Protein AF-A0A2S6T7A9-F1 (afdb_monomer)

Solvent-accessible surface area (backbone atoms only — not comparable to full-atom values): 4937 Å² total; per-residue (Å²): 129,88,66,54,73,61,58,47,39,16,67,76,21,35,58,59,50,49,52,47,33,72,71,48,32,65,84,74,43,92,51,89,65,61,60,67,69,60,54,52,31,42,76,70,59,28,31,2,49,92,59,38,22,35,89,53,82,36,52,72,70,58,44,49,53,53,52,52,48,45,51,54,48,52,55,50,53,52,50,55,52,51,60,65,72,76,110

Sequence (87 aa):
AVMGPLENSDLVGLDLTLNIHKFLLSDLDTSTEPQKLLQAKVQAGELGMSAGKGFLKWTPGKADEVRAGMQRHLVKAAKERRDKLNY

Foldseek 3Di:
DLDDPQLVQLLVWLVVVQVCCCPCVVVPHVDPHPDPLSVVCVVVVQTHQVSCHGPHGHDVVRNVVSVVSVVVVVVVVVVVVVVVVVD

Nearest PDB structures (foldseek):
  6acq-assembly1_F  TM=8.670E-01  e=1.400E-03  Clostridium acetobutylicum ATCC 824
  1zej-assembly1_A-2  TM=7.689E-01  e=1.226E-03  Archaeoglobus fulgidus DSM 4304
  3rqs-assembly1_B  TM=8.152E-01  e=1.173E-02  Homo sapiens
  3had-assembly1_B  TM=8.214E-01  e=1.867E-02  Homo sapiens
  4om8-assembly1_A  TM=5.868E-01  e=4.628E-03  Mesorhizobium japonicum MAFF 303099

Secondary structure (DSSP, 8-state):
--S-HHHHHHHH-HHHHHHHHHHHHHHHSS-SS--HHHHHHHHTT--BGGGTBSSSB--HHHHHHHHHHHHHHHHHHHHHHHHHH--

Mean predicted aligned error: 3.73 Å

Structure (mmCIF, N/CA/C/O backbone):
data_AF-A0A2S6T7A9-F1
#
_entry.id   AF-A0A2S6T7A9-F1
#
loop_
_atom_site.group_PDB
_atom_site.id
_atom_site.type_symbol
_atom_site.label_atom_id
_atom_site.label_alt_id
_atom_site.label_comp_id
_atom_site.label_asym_id
_atom_site.label_entity_id
_atom_site.label_seq_id
_atom_site.pdbx_PDB_ins_code
_atom_site.Cartn_x
_atom_site.Cartn_y
_atom_site.Cartn_z
_atom_site.occupancy
_atom_site.B_iso_or_equiv
_atom_site.auth_seq_id
_atom_site.auth_comp_id
_atom_site.auth_asym_id
_atom_site.auth_atom_id
_atom_site.pdbx_PDB_model_num
ATOM 1 N N . ALA A 1 1 ? 11.660 -9.418 -4.271 1.00 62.38 1 ALA A N 1
ATOM 2 C CA . ALA A 1 1 ? 10.354 -8.813 -4.606 1.00 62.38 1 ALA A CA 1
ATOM 3 C C . ALA A 1 1 ? 10.580 -7.358 -5.010 1.00 62.38 1 ALA A C 1
ATOM 5 O O . ALA A 1 1 ? 11.519 -6.763 -4.501 1.00 62.38 1 ALA A O 1
ATOM 6 N N . VAL A 1 2 ? 9.788 -6.811 -5.938 1.00 86.19 2 VAL A N 1
ATOM 7 C CA . VAL A 1 2 ? 9.935 -5.413 -6.417 1.00 86.19 2 VAL A CA 1
ATOM 8 C C . VAL A 1 2 ? 9.263 -4.401 -5.486 1.00 86.19 2 VAL A C 1
ATOM 10 O O . VAL A 1 2 ? 9.574 -3.218 -5.545 1.00 86.19 2 VAL A O 1
ATOM 13 N N . MET A 1 3 ? 8.376 -4.879 -4.612 1.00 91.19 3 MET A N 1
ATOM 14 C CA . MET A 1 3 ? 7.584 -4.078 -3.687 1.00 91.19 3 MET A CA 1
ATOM 15 C C . MET A 1 3 ? 7.196 -4.922 -2.466 1.00 91.19 3 MET A C 1
ATOM 17 O O . MET A 1 3 ? 6.965 -6.128 -2.610 1.00 91.19 3 MET A O 1
ATOM 21 N N . GLY A 1 4 ? 7.139 -4.307 -1.284 1.00 93.06 4 GLY A N 1
ATOM 22 C CA . GLY A 1 4 ? 6.616 -4.931 -0.068 1.00 93.06 4 GLY A CA 1
ATOM 23 C C . GLY A 1 4 ? 5.079 -4.948 -0.016 1.00 93.06 4 GLY A C 1
ATOM 24 O O . GLY A 1 4 ? 4.426 -4.174 -0.713 1.00 93.06 4 GLY A O 1
ATOM 25 N N . PRO A 1 5 ? 4.463 -5.790 0.834 1.00 94.44 5 PRO A N 1
ATOM 26 C CA . PRO A 1 5 ? 3.005 -5.921 0.893 1.00 94.44 5 PRO A CA 1
ATOM 27 C C . PRO A 1 5 ? 2.292 -4.615 1.280 1.00 94.44 5 PRO A C 1
ATOM 29 O O . PRO A 1 5 ? 1.278 -4.285 0.678 1.00 94.44 5 PRO A O 1
ATOM 32 N N . LEU A 1 6 ? 2.840 -3.833 2.219 1.00 96.00 6 LEU A N 1
ATOM 33 C CA . LEU A 1 6 ? 2.241 -2.551 2.619 1.00 96.00 6 LEU A CA 1
ATOM 34 C C . LEU A 1 6 ? 2.366 -1.482 1.530 1.00 96.00 6 LEU A C 1
ATOM 36 O O . LEU A 1 6 ? 1.430 -0.723 1.304 1.00 96.00 6 LEU A O 1
ATOM 40 N N . GLU A 1 7 ? 3.500 -1.449 0.828 1.00 96.44 7 GLU A N 1
ATOM 41 C CA . GLU A 1 7 ? 3.683 -0.567 -0.327 1.00 96.44 7 GLU A CA 1
AT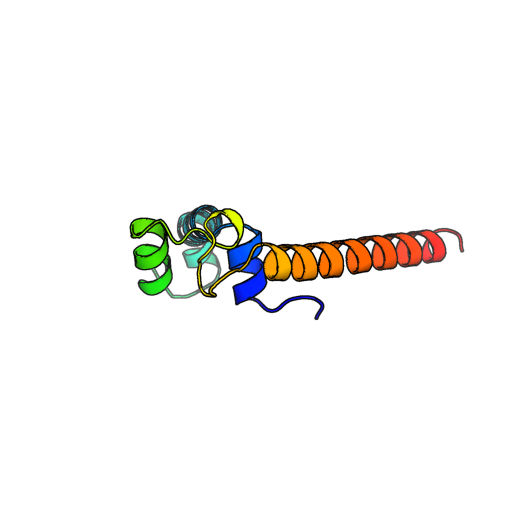OM 42 C C . GLU A 1 7 ? 2.714 -0.936 -1.455 1.00 96.44 7 GLU A C 1
ATOM 44 O O . GLU A 1 7 ? 2.187 -0.048 -2.116 1.00 96.44 7 GLU A O 1
ATOM 49 N N . ASN A 1 8 ? 2.436 -2.230 -1.644 1.00 96.12 8 ASN A N 1
ATOM 50 C CA . ASN A 1 8 ? 1.469 -2.708 -2.627 1.00 96.12 8 ASN A CA 1
ATOM 51 C C . ASN A 1 8 ? 0.037 -2.315 -2.264 1.00 96.12 8 ASN A C 1
ATOM 53 O O . ASN A 1 8 ? -0.686 -1.820 -3.126 1.00 96.12 8 ASN A O 1
ATOM 57 N N . SER A 1 9 ? -0.362 -2.475 -1.001 1.00 97.38 9 SER A N 1
ATOM 58 C CA . SER A 1 9 ? -1.673 -2.011 -0.539 1.00 97.38 9 SER A CA 1
ATOM 59 C C . SER A 1 9 ? -1.823 -0.498 -0.704 1.00 97.38 9 SER A C 1
ATOM 61 O O . SER A 1 9 ? -2.852 -0.037 -1.189 1.00 97.38 9 SER A O 1
ATOM 63 N N . ASP A 1 10 ? -0.784 0.278 -0.380 1.00 98.12 10 ASP A N 1
ATOM 64 C CA . ASP A 1 10 ? -0.796 1.733 -0.558 1.00 98.12 10 ASP A CA 1
ATOM 65 C C . ASP A 1 10 ? -0.754 2.157 -2.037 1.00 98.12 10 ASP A C 1
ATOM 67 O O . ASP A 1 10 ? -1.291 3.210 -2.380 1.00 98.12 10 ASP A O 1
ATOM 71 N N . LEU A 1 11 ? -0.121 1.373 -2.919 1.00 96.50 11 LEU A N 1
ATOM 72 C CA . LEU A 1 11 ? -0.134 1.611 -4.366 1.00 96.50 11 LEU A CA 1
ATOM 73 C C . LEU A 1 11 ? -1.533 1.402 -4.949 1.00 96.50 11 LEU A C 1
ATOM 75 O O . LEU A 1 11 ? -1.980 2.210 -5.760 1.00 96.50 11 LEU A O 1
ATOM 79 N N . VAL A 1 12 ? -2.182 0.297 -4.576 1.00 96.06 12 VAL A N 1
ATOM 80 C CA . VAL A 1 12 ? -3.495 -0.103 -5.098 1.00 96.06 12 VAL A CA 1
ATOM 81 C C . VAL A 1 12 ? -4.615 0.762 -4.519 1.00 96.06 12 VAL A C 1
ATOM 83 O O . VAL A 1 12 ? -5.522 1.143 -5.254 1.00 96.06 12 VAL A O 1
ATOM 86 N N . GLY A 1 13 ? -4.542 1.079 -3.226 1.00 98.00 13 GLY A N 1
ATOM 87 C CA . GLY A 1 13 ? -5.559 1.825 -2.489 1.00 98.00 13 GLY A CA 1
ATOM 88 C C . GLY A 1 13 ? -6.101 1.032 -1.298 1.00 98.00 13 GLY A C 1
ATOM 89 O O . GLY A 1 13 ? -6.467 -0.146 -1.416 1.00 98.00 13 GLY A O 1
ATOM 90 N N . LEU A 1 14 ? -6.159 1.670 -0.125 1.00 98.69 14 LEU A N 1
ATOM 91 C CA . LEU A 1 14 ? -6.637 1.022 1.103 1.00 98.69 14 LEU A CA 1
ATOM 92 C C . LEU A 1 14 ? -8.156 0.839 1.135 1.00 98.69 14 LEU A C 1
ATOM 94 O O . LEU A 1 14 ? -8.643 -0.088 1.778 1.00 98.69 14 LEU A O 1
ATOM 98 N N . ASP A 1 15 ? -8.901 1.669 0.416 1.00 98.31 15 ASP A N 1
ATOM 99 C CA . ASP A 1 15 ? -10.337 1.514 0.194 1.00 98.31 15 ASP A CA 1
ATOM 100 C C . ASP A 1 15 ? -10.648 0.233 -0.594 1.00 98.31 15 ASP A C 1
ATOM 102 O O . ASP A 1 15 ? -11.466 -0.583 -0.163 1.00 98.31 15 ASP A O 1
ATOM 106 N N . LEU A 1 16 ? -9.930 -0.002 -1.697 1.00 97.94 16 LEU A N 1
ATOM 107 C CA . LEU A 1 16 ? -10.049 -1.238 -2.465 1.00 97.94 16 LEU A CA 1
ATOM 108 C C . LEU A 1 16 ? -9.568 -2.441 -1.648 1.00 97.94 16 LEU A C 1
ATOM 110 O O . LEU A 1 16 ? -10.241 -3.470 -1.614 1.00 97.94 16 LEU A O 1
ATOM 114 N N . THR A 1 17 ? -8.454 -2.299 -0.927 1.00 97.56 17 THR A N 1
ATOM 115 C CA . THR A 1 17 ? -7.951 -3.345 -0.022 1.00 97.56 17 THR A CA 1
ATOM 116 C C . THR A 1 17 ? -9.001 -3.724 1.031 1.00 97.56 17 THR A C 1
ATOM 118 O O . THR A 1 17 ? -9.243 -4.907 1.271 1.00 97.56 17 THR A O 1
ATOM 121 N N . LEU A 1 18 ? -9.683 -2.739 1.626 1.00 98.19 18 LEU A N 1
ATOM 122 C CA . LEU A 1 18 ? -10.757 -2.972 2.591 1.00 98.19 18 LEU A CA 1
ATOM 123 C C . LEU A 1 18 ? -11.953 -3.690 1.956 1.00 98.19 18 LEU A C 1
ATOM 125 O O . LEU A 1 18 ? -12.511 -4.596 2.574 1.00 98.19 18 LEU A O 1
ATOM 129 N N . ASN A 1 19 ? -12.333 -3.325 0.732 1.00 97.75 19 ASN A N 1
ATOM 130 C CA . ASN A 1 19 ? -13.415 -3.998 0.012 1.00 97.75 19 ASN A CA 1
ATOM 131 C C . ASN A 1 19 ? -13.071 -5.459 -0.307 1.00 97.75 19 ASN A C 1
ATOM 133 O O . ASN A 1 19 ? -13.918 -6.330 -0.125 1.00 97.75 19 ASN A O 1
ATOM 137 N N . ILE A 1 20 ? -11.823 -5.743 -0.6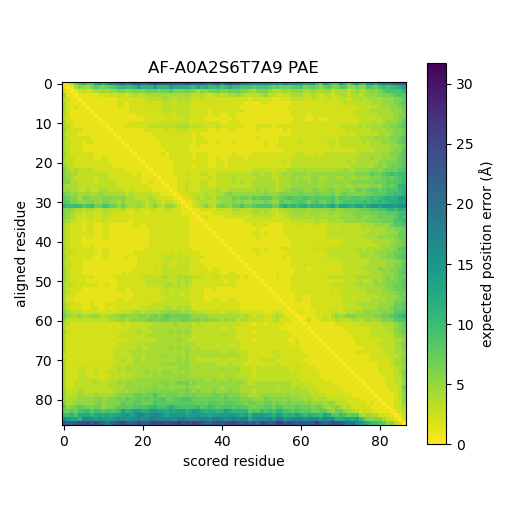92 1.00 95.62 20 ILE A N 1
ATOM 138 C CA . ILE A 1 20 ? -11.340 -7.117 -0.886 1.00 95.62 20 ILE A CA 1
ATOM 139 C C . ILE A 1 20 ? -11.431 -7.900 0.424 1.00 95.62 20 ILE A C 1
ATOM 141 O O . ILE A 1 20 ? -11.951 -9.010 0.422 1.00 95.62 20 ILE A O 1
ATOM 145 N N . HIS A 1 21 ? -10.999 -7.326 1.552 1.00 95.94 21 HIS A N 1
ATOM 146 C CA . HIS A 1 21 ? -11.113 -8.004 2.846 1.00 95.94 21 HIS A CA 1
ATOM 147 C C . HIS A 1 21 ? -12.574 -8.299 3.214 1.00 95.94 21 HIS A C 1
ATOM 149 O O . HIS A 1 21 ? -12.872 -9.388 3.685 1.00 95.94 21 HIS A O 1
ATOM 155 N N . LYS A 1 22 ? -13.499 -7.362 2.980 1.00 95.25 22 LYS A N 1
ATOM 156 C CA . LYS A 1 22 ? -14.929 -7.578 3.263 1.00 95.25 22 LYS A CA 1
ATOM 157 C C . LYS A 1 22 ? -15.549 -8.705 2.437 1.00 95.25 22 LYS A C 1
ATOM 159 O O . LYS A 1 22 ? -16.557 -9.256 2.858 1.00 95.25 22 LYS A O 1
ATOM 164 N N . PHE A 1 23 ? -14.984 -8.999 1.269 1.00 94.94 23 PHE A N 1
ATOM 165 C CA . PHE A 1 23 ? -15.505 -10.017 0.366 1.00 94.94 23 PHE A CA 1
ATOM 166 C C . PHE A 1 23 ? -14.803 -11.370 0.520 1.00 94.94 23 PHE A C 1
ATOM 168 O O . PHE A 1 23 ? -15.471 -12.389 0.576 1.00 94.94 23 PHE A O 1
ATOM 175 N N . LEU A 1 24 ? -13.469 -11.376 0.574 1.00 95.06 24 LEU A N 1
ATOM 176 C CA . LEU A 1 24 ? -12.658 -12.583 0.399 1.00 95.06 24 LEU A CA 1
ATOM 177 C C . LEU A 1 24 ? -12.010 -13.087 1.698 1.00 95.06 24 LEU A C 1
ATOM 179 O O . LEU A 1 24 ? -11.555 -14.225 1.748 1.00 95.06 24 LEU A O 1
ATOM 183 N N . LEU A 1 25 ? -11.920 -12.262 2.750 1.00 94.56 25 LEU A N 1
ATOM 184 C CA . LEU A 1 25 ? -11.128 -12.612 3.938 1.00 94.56 25 LEU A CA 1
ATOM 185 C C . LEU A 1 25 ? -11.646 -13.868 4.643 1.00 94.56 25 LEU A C 1
ATOM 187 O O . LEU A 1 25 ? -10.831 -14.701 5.019 1.00 94.56 25 LEU A O 1
ATOM 191 N N . SER A 1 26 ? -12.965 -14.031 4.767 1.00 93.62 26 SER A N 1
ATOM 192 C CA . SER A 1 26 ? -13.573 -15.196 5.426 1.00 93.62 26 SER A CA 1
ATOM 193 C C . SER A 1 26 ? -13.287 -16.520 4.717 1.00 93.62 26 SER A C 1
ATOM 195 O O . SER A 1 26 ? -13.349 -17.572 5.345 1.00 93.62 26 SER A O 1
ATOM 197 N N . ASP A 1 27 ? -12.979 -16.468 3.420 1.00 94.88 27 ASP A N 1
ATOM 198 C CA . ASP A 1 27 ? -12.649 -17.651 2.623 1.00 94.88 27 ASP A CA 1
ATOM 199 C C . ASP A 1 27 ? -11.152 -17.992 2.693 1.00 94.88 27 ASP A C 1
ATOM 201 O O . ASP A 1 27 ? -10.748 -19.099 2.337 1.00 94.88 27 ASP A O 1
ATOM 205 N N . LEU A 1 28 ? -10.313 -17.044 3.130 1.00 94.06 28 LEU A N 1
ATOM 206 C CA . LEU A 1 28 ? -8.853 -17.179 3.165 1.00 94.06 28 LEU A CA 1
ATOM 207 C C . LEU A 1 28 ? -8.279 -17.287 4.579 1.00 94.06 28 LEU A C 1
ATOM 209 O O . LEU A 1 28 ? -7.170 -17.794 4.742 1.00 94.06 28 LEU A O 1
ATOM 213 N N . ASP A 1 29 ? -8.992 -16.788 5.584 1.00 94.25 29 ASP A N 1
ATOM 214 C CA . ASP A 1 29 ? -8.526 -16.682 6.960 1.00 94.25 29 ASP A CA 1
ATOM 215 C C . ASP A 1 29 ? -9.672 -16.899 7.959 1.00 94.25 29 ASP A C 1
ATOM 217 O O . ASP A 1 29 ? -10.846 -16.703 7.657 1.00 94.25 29 ASP A O 1
ATOM 221 N N . THR A 1 30 ? -9.329 -17.280 9.191 1.00 93.88 30 THR A N 1
ATOM 222 C CA . THR A 1 30 ? -10.314 -17.445 10.278 1.00 93.88 30 THR A CA 1
ATOM 223 C C . THR A 1 30 ? -10.852 -16.120 10.831 1.00 93.88 30 THR A C 1
ATOM 225 O O . THR A 1 30 ? -11.799 -16.116 11.620 1.00 93.88 30 THR A O 1
ATOM 228 N N . SER A 1 31 ? -10.257 -14.990 10.444 1.00 92.00 31 SER A N 1
ATOM 229 C CA . SER A 1 31 ? -10.743 -13.658 10.788 1.00 92.00 31 SER A CA 1
ATOM 230 C C . 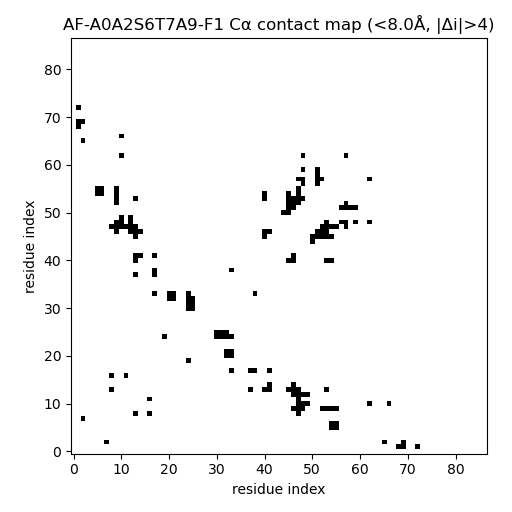SER A 1 31 ? -12.115 -13.407 10.171 1.00 92.00 31 SER A C 1
ATOM 232 O O . SER A 1 31 ? -12.307 -13.509 8.963 1.00 92.00 31 SER A O 1
ATOM 234 N N . THR A 1 32 ? -13.063 -12.988 11.002 1.00 83.81 32 THR A N 1
ATOM 235 C CA . THR A 1 32 ? -14.435 -12.686 10.573 1.00 83.81 32 THR A CA 1
ATOM 236 C C . THR A 1 32 ? -14.606 -11.267 10.035 1.00 83.81 32 THR A C 1
ATOM 238 O O . THR A 1 32 ? -15.626 -10.962 9.424 1.00 83.81 32 THR A O 1
ATOM 241 N N . GLU A 1 33 ? -13.626 -10.384 10.251 1.00 93.12 33 GLU A N 1
ATOM 242 C CA . GLU A 1 33 ? -13.691 -8.977 9.857 1.00 93.12 33 GLU A CA 1
ATOM 243 C C . GLU A 1 33 ? -12.328 -8.444 9.383 1.00 93.12 33 GLU A C 1
ATOM 245 O O . GLU A 1 33 ? -11.279 -8.913 9.841 1.00 93.12 33 GLU A O 1
ATOM 250 N N . PRO A 1 34 ? -12.307 -7.412 8.512 1.00 95.44 34 PRO A N 1
ATOM 251 C CA . PRO A 1 34 ? -11.074 -6.727 8.145 1.00 95.44 34 PRO A CA 1
ATOM 252 C C . PRO A 1 34 ? -10.327 -6.176 9.365 1.00 95.44 34 PRO A C 1
ATOM 254 O O . PRO A 1 34 ? -10.929 -5.707 10.332 1.00 95.44 34 PRO A O 1
ATOM 257 N N . GLN A 1 35 ? -8.996 -6.127 9.291 1.00 94.62 35 GLN A N 1
ATOM 258 C CA . GLN A 1 35 ? -8.170 -5.595 10.375 1.00 94.62 35 GLN A CA 1
ATOM 259 C C . GLN A 1 35 ? -8.591 -4.172 10.775 1.00 94.62 35 GLN A C 1
ATOM 261 O O . GLN A 1 35 ? -8.708 -3.282 9.931 1.00 94.62 35 GLN A O 1
ATOM 266 N N . LYS A 1 36 ? -8.743 -3.928 12.083 1.00 96.75 36 LYS A N 1
ATOM 267 C CA . LYS A 1 36 ? -9.186 -2.628 12.627 1.00 96.75 36 LYS A CA 1
ATOM 268 C C . LYS A 1 36 ? -8.314 -1.454 12.170 1.00 96.75 36 LYS A C 1
ATOM 270 O O . LYS A 1 36 ? -8.833 -0.377 11.899 1.00 96.75 36 LYS A O 1
ATOM 275 N N . LEU A 1 37 ? -7.003 -1.669 12.034 1.00 97.56 37 LEU A N 1
ATOM 276 C CA . LEU A 1 37 ? -6.075 -0.650 11.538 1.00 97.56 37 LEU A CA 1
ATOM 277 C C . LEU A 1 37 ? -6.408 -0.212 10.105 1.00 97.56 37 LEU A C 1
ATOM 279 O O . LEU A 1 37 ? -6.405 0.982 9.821 1.00 97.56 37 LEU A O 1
ATOM 283 N N . LEU A 1 38 ? -6.714 -1.161 9.217 1.00 97.94 38 LEU A N 1
ATOM 284 C CA . LEU A 1 38 ? -7.101 -0.867 7.838 1.00 97.94 38 LEU A CA 1
ATOM 285 C C . LEU A 1 38 ? -8.398 -0.051 7.806 1.00 97.94 38 LEU A C 1
ATOM 287 O O . LEU A 1 38 ? -8.468 0.967 7.121 1.00 97.94 38 LEU A O 1
ATOM 291 N N . GLN A 1 39 ? -9.391 -0.453 8.603 1.00 98.31 39 GLN A N 1
ATOM 292 C CA . GLN A 1 39 ? -10.659 0.271 8.717 1.00 98.31 39 GLN A CA 1
ATOM 293 C C . GLN A 1 39 ? -10.448 1.717 9.194 1.00 98.31 39 GLN A C 1
ATOM 295 O O . GLN A 1 39 ? -10.958 2.648 8.573 1.00 98.31 39 GLN A O 1
ATOM 300 N N . ALA A 1 40 ? -9.647 1.912 10.246 1.00 98.62 40 ALA A N 1
ATOM 301 C CA . ALA A 1 40 ? -9.354 3.232 10.800 1.00 98.62 40 ALA A CA 1
ATOM 302 C C . ALA A 1 40 ? -8.629 4.145 9.796 1.00 98.62 40 ALA A C 1
ATOM 304 O O . ALA A 1 40 ? -8.937 5.331 9.703 1.00 98.62 40 ALA A O 1
ATOM 305 N N . LYS A 1 41 ? -7.696 3.600 9.004 1.00 98.62 41 LYS A N 1
ATOM 306 C CA . LYS A 1 41 ? -6.983 4.363 7.968 1.00 98.62 41 LYS A CA 1
ATOM 307 C C . LYS A 1 41 ? -7.903 4.839 6.854 1.00 98.62 41 LYS A C 1
ATOM 309 O O . LYS A 1 41 ? -7.854 6.010 6.489 1.00 98.62 41 LYS A O 1
ATOM 314 N N . VAL A 1 42 ? -8.780 3.961 6.368 1.00 98.56 42 VAL A N 1
ATOM 315 C CA . VAL A 1 42 ? -9.773 4.327 5.350 1.00 98.56 42 VAL A CA 1
ATOM 316 C C . VAL A 1 42 ? -10.728 5.397 5.882 1.00 98.56 42 VAL A C 1
ATOM 318 O O . VAL A 1 42 ? -10.972 6.384 5.195 1.00 98.56 42 VAL A O 1
ATOM 321 N N . GLN A 1 43 ? -11.205 5.259 7.124 1.00 98.50 43 GLN A N 1
ATOM 322 C CA . GLN A 1 43 ? -12.050 6.273 7.772 1.00 98.50 43 GLN A CA 1
ATOM 323 C C . GLN A 1 43 ? -11.346 7.631 7.914 1.00 98.50 43 GLN A C 1
ATOM 325 O O . GLN A 1 43 ? -11.990 8.668 7.784 1.00 98.50 43 GLN A O 1
ATOM 330 N N . ALA A 1 44 ? -10.031 7.635 8.139 1.00 98.56 44 ALA A N 1
ATOM 331 C CA . ALA A 1 44 ? -9.218 8.846 8.226 1.00 98.56 44 ALA A CA 1
ATOM 332 C C . ALA A 1 44 ? -8.835 9.450 6.857 1.00 98.56 44 ALA A C 1
ATOM 334 O O . ALA A 1 44 ? -8.120 10.451 6.819 1.00 98.56 44 ALA A O 1
ATOM 335 N N . GLY A 1 45 ? -9.260 8.857 5.733 1.00 98.44 45 GLY A N 1
ATOM 336 C CA . GLY A 1 45 ? -8.864 9.298 4.390 1.00 98.44 45 GLY A CA 1
ATOM 337 C C . GLY A 1 45 ? -7.399 8.998 4.041 1.00 98.44 45 GLY A C 1
ATOM 338 O O . GLY A 1 45 ? -6.873 9.523 3.062 1.00 98.44 45 GLY A O 1
ATOM 339 N N . GLU A 1 46 ? -6.728 8.142 4.815 1.00 98.69 46 GLU A N 1
ATOM 340 C CA . GLU A 1 46 ? -5.361 7.684 4.555 1.00 98.69 46 GLU A CA 1
ATOM 341 C C . GLU A 1 46 ? -5.395 6.541 3.531 1.00 98.69 46 GLU A C 1
ATOM 343 O O . GLU A 1 46 ? -5.209 5.375 3.872 1.00 98.69 46 GLU A O 1
ATOM 348 N N . LEU A 1 47 ? -5.703 6.864 2.272 1.00 98.56 47 LEU A N 1
ATOM 349 C CA . LEU A 1 47 ? -6.041 5.869 1.247 1.00 98.56 47 LEU A CA 1
ATOM 350 C C . LEU A 1 47 ? -4.838 5.243 0.524 1.00 98.56 47 LEU A C 1
ATOM 352 O O . LEU A 1 47 ? -5.035 4.353 -0.297 1.00 98.56 47 LEU A O 1
ATOM 356 N N . GLY A 1 48 ? -3.607 5.667 0.818 1.00 98.25 48 GLY A N 1
ATOM 357 C CA . GLY A 1 48 ? -2.395 5.164 0.167 1.00 98.25 48 GLY A CA 1
ATOM 358 C C . GLY A 1 48 ? -1.586 6.257 -0.527 1.00 98.25 48 GLY A C 1
ATOM 359 O O . GLY A 1 48 ? -1.608 7.426 -0.135 1.00 98.25 48 GLY A O 1
ATOM 360 N N . MET A 1 49 ? -0.852 5.880 -1.574 1.00 97.81 49 MET A N 1
ATOM 361 C CA . MET A 1 49 ? 0.050 6.774 -2.307 1.00 97.81 49 MET A CA 1
ATOM 362 C C . MET A 1 49 ? -0.674 7.974 -2.924 1.00 97.81 49 MET A C 1
ATOM 364 O O . MET A 1 49 ? -0.123 9.072 -2.940 1.00 97.81 49 MET A O 1
ATOM 368 N N . SER A 1 50 ? -1.894 7.783 -3.438 1.00 95.44 50 SER A N 1
ATOM 369 C CA . SER A 1 50 ? -2.692 8.849 -4.066 1.00 95.44 50 SER A CA 1
ATOM 370 C C . SER A 1 50 ? -3.144 9.920 -3.069 1.00 95.44 50 SER A C 1
ATOM 372 O O . SER A 1 50 ? -3.250 11.085 -3.438 1.00 95.44 50 SER A O 1
ATOM 374 N N . ALA A 1 51 ? -3.350 9.541 -1.806 1.00 97.12 51 ALA A N 1
ATOM 375 C CA . ALA A 1 51 ? -3.715 10.442 -0.716 1.00 97.12 51 ALA A CA 1
ATOM 376 C C . ALA A 1 51 ? -2.493 11.020 0.030 1.00 97.12 51 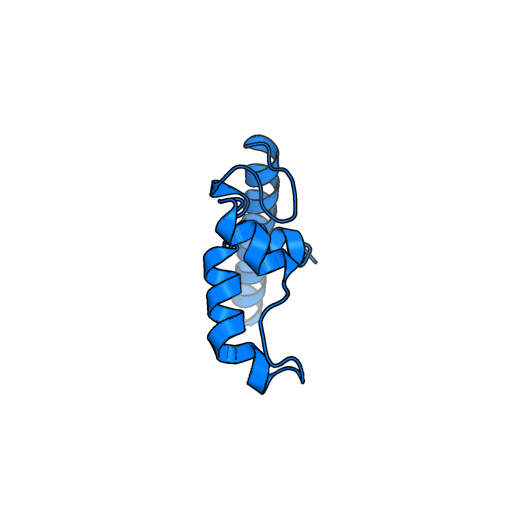ALA A C 1
ATOM 378 O O . ALA A 1 51 ? -2.648 11.744 1.010 1.00 97.12 51 ALA A O 1
ATOM 379 N N . GLY A 1 52 ? -1.264 10.671 -0.376 1.00 97.81 52 GLY A N 1
ATOM 380 C CA . GLY A 1 52 ? -0.027 11.061 0.317 1.00 97.81 52 GLY A CA 1
ATOM 381 C C . GLY A 1 52 ? 0.237 10.301 1.627 1.00 97.81 52 GLY A C 1
ATOM 382 O O . GLY A 1 52 ? 1.286 10.477 2.254 1.00 97.81 52 GLY A O 1
ATOM 383 N N . LYS A 1 53 ? -0.680 9.425 2.052 1.00 98.44 53 LYS A N 1
ATOM 384 C CA . LYS A 1 53 ? -0.535 8.581 3.240 1.00 98.44 53 LYS A CA 1
ATOM 385 C C . LYS A 1 53 ? -1.466 7.373 3.165 1.00 98.44 53 LYS A C 1
ATOM 387 O O . LYS A 1 53 ? -2.644 7.520 2.861 1.00 98.44 53 LYS A O 1
ATOM 392 N N . GLY A 1 54 ? -0.939 6.205 3.511 1.00 98.12 54 GLY A N 1
ATOM 393 C CA . GLY A 1 54 ? -1.690 4.985 3.804 1.00 98.12 54 GLY A CA 1
ATOM 394 C C . GLY A 1 54 ? -1.085 4.306 5.025 1.00 98.12 54 GLY A C 1
ATOM 395 O O . GLY A 1 54 ? -0.978 4.916 6.095 1.00 98.12 54 GLY A O 1
ATOM 396 N N . PHE A 1 55 ? -0.626 3.065 4.890 1.00 98.25 55 PHE A N 1
ATOM 397 C CA . PHE A 1 55 ? 0.245 2.446 5.890 1.00 98.25 55 PHE A CA 1
ATOM 398 C C . PHE A 1 55 ? 1.573 3.194 6.032 1.00 98.25 55 PHE A C 1
ATOM 400 O O . PHE A 1 55 ? 2.073 3.336 7.149 1.00 98.25 55 PHE A O 1
ATOM 407 N N . LEU A 1 56 ? 2.099 3.724 4.928 1.00 97.62 56 LEU A N 1
ATOM 408 C CA . LEU A 1 56 ? 3.303 4.544 4.885 1.00 97.62 56 LEU A CA 1
ATOM 409 C C . LEU A 1 56 ? 2.964 6.012 4.590 1.00 97.62 56 LEU A C 1
ATOM 411 O O . LEU A 1 56 ? 1.870 6.354 4.139 1.00 97.62 56 LEU A O 1
ATOM 415 N N . LYS A 1 57 ? 3.920 6.904 4.866 1.00 98.00 57 LYS A N 1
ATOM 416 C CA . LYS A 1 57 ? 3.862 8.301 4.413 1.00 98.00 57 LYS A CA 1
ATOM 417 C C . LYS A 1 57 ? 4.482 8.390 3.024 1.00 98.00 57 LYS A C 1
ATOM 419 O O . LYS A 1 57 ? 5.581 7.878 2.821 1.00 98.00 57 LYS A O 1
ATOM 424 N N . TRP A 1 58 ? 3.815 9.084 2.109 1.00 97.69 58 TRP A N 1
ATOM 425 C CA . TRP A 1 58 ? 4.240 9.185 0.719 1.00 97.69 58 TRP A CA 1
ATOM 426 C C . TRP A 1 58 ? 4.526 10.629 0.345 1.00 97.69 58 TRP A C 1
ATOM 428 O O . TRP A 1 58 ? 3.652 11.491 0.388 1.00 97.69 58 TRP A O 1
ATOM 438 N N . THR A 1 59 ? 5.762 10.886 -0.072 1.00 96.75 59 THR A N 1
ATOM 439 C CA . THR A 1 59 ? 6.050 12.059 -0.896 1.00 96.75 59 THR A CA 1
ATOM 440 C C . THR A 1 59 ? 5.765 11.704 -2.358 1.00 96.75 59 THR A C 1
ATOM 442 O O . THR A 1 59 ? 5.929 10.536 -2.731 1.00 96.75 59 THR A O 1
ATOM 445 N N . PRO A 1 60 ? 5.386 12.675 -3.209 1.00 89.38 60 PRO A N 1
ATOM 446 C CA . PRO A 1 60 ? 5.175 12.419 -4.635 1.00 89.38 60 PRO A CA 1
ATOM 447 C C . PRO A 1 60 ? 6.370 11.710 -5.290 1.00 89.38 60 PRO A C 1
ATOM 449 O O . PRO A 1 60 ? 6.201 10.656 -5.896 1.00 89.38 60 PRO A O 1
ATOM 452 N N . GLY A 1 61 ? 7.594 12.191 -5.033 1.00 95.12 61 GLY A N 1
ATOM 453 C CA . GLY A 1 61 ? 8.813 11.572 -5.562 1.00 95.12 61 GLY A CA 1
ATOM 454 C C . GLY A 1 61 ? 8.995 10.116 -5.127 1.00 95.12 61 GLY A C 1
ATOM 455 O O . GLY A 1 61 ? 9.360 9.272 -5.943 1.00 95.12 61 GLY A O 1
ATOM 456 N N . LYS A 1 62 ? 8.666 9.779 -3.870 1.00 94.44 62 LYS A N 1
ATOM 457 C CA . LYS A 1 62 ? 8.799 8.397 -3.400 1.00 94.44 62 LYS A CA 1
ATOM 458 C C . LYS A 1 62 ? 7.763 7.463 -4.023 1.00 94.44 62 LYS A C 1
ATOM 460 O O . LYS A 1 62 ? 8.093 6.330 -4.369 1.00 94.44 62 LYS A O 1
ATOM 465 N N . ALA A 1 63 ? 6.525 7.929 -4.175 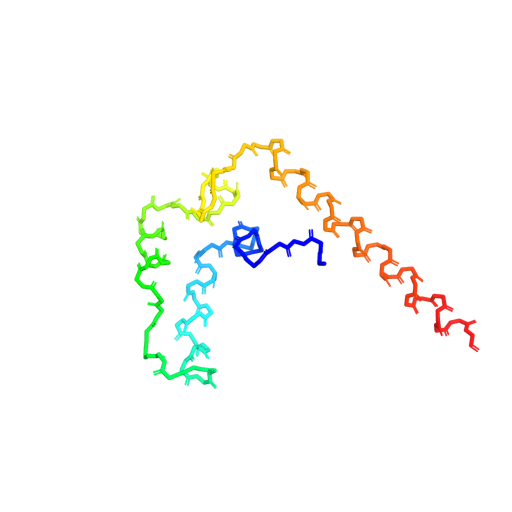1.00 94.44 63 ALA A N 1
ATOM 466 C CA . ALA A 1 63 ? 5.482 7.157 -4.842 1.00 94.44 63 ALA A CA 1
ATOM 467 C C . ALA A 1 63 ? 5.849 6.884 -6.313 1.00 94.44 63 ALA A C 1
ATOM 469 O O . ALA A 1 63 ? 5.675 5.766 -6.801 1.00 94.44 63 ALA A O 1
ATOM 470 N N . ASP A 1 64 ? 6.425 7.871 -6.999 1.00 94.94 64 ASP A N 1
ATOM 471 C CA . ASP A 1 64 ? 6.843 7.738 -8.395 1.00 94.94 64 ASP A CA 1
ATOM 472 C C . ASP A 1 64 ? 8.025 6.779 -8.571 1.00 94.94 64 ASP A C 1
ATOM 474 O O . ASP A 1 64 ? 8.010 5.953 -9.485 1.00 94.94 64 ASP A O 1
ATOM 478 N N . GLU A 1 65 ? 9.008 6.798 -7.665 1.00 94.25 65 GLU A N 1
ATOM 479 C CA . GLU A 1 65 ? 10.095 5.809 -7.648 1.00 94.25 65 GLU A CA 1
ATOM 480 C C . GLU A 1 65 ? 9.566 4.372 -7.580 1.00 94.25 65 GLU A C 1
ATOM 482 O O . GLU A 1 65 ? 10.016 3.497 -8.331 1.00 94.25 65 GLU A O 1
ATOM 487 N N . VAL A 1 66 ? 8.603 4.134 -6.686 1.00 93.62 66 VAL A N 1
ATOM 488 C CA . VAL A 1 66 ? 8.005 2.815 -6.466 1.00 93.62 66 VAL A CA 1
ATOM 489 C C . VAL A 1 66 ? 7.203 2.371 -7.694 1.00 93.62 66 VAL A C 1
ATOM 491 O O . VAL A 1 66 ? 7.395 1.252 -8.183 1.00 93.62 66 VAL A O 1
ATOM 494 N N . ARG A 1 67 ? 6.377 3.259 -8.268 1.00 92.62 67 ARG A N 1
ATOM 495 C CA . ARG A 1 67 ? 5.649 2.992 -9.523 1.00 92.62 67 ARG A CA 1
ATOM 496 C C . ARG A 1 67 ? 6.598 2.669 -10.673 1.00 92.62 67 ARG A C 1
ATOM 498 O O . ARG A 1 67 ? 6.397 1.678 -11.376 1.00 92.62 67 ARG A O 1
ATOM 505 N N . ALA A 1 68 ? 7.658 3.456 -10.836 1.00 94.31 68 ALA A N 1
ATOM 506 C CA . ALA A 1 68 ? 8.643 3.248 -11.889 1.00 94.31 68 ALA A CA 1
ATOM 507 C C . ALA A 1 68 ? 9.401 1.921 -11.702 1.00 94.31 68 ALA A C 1
ATOM 509 O O . ALA A 1 68 ? 9.682 1.222 -12.678 1.00 94.31 68 ALA A O 1
ATOM 510 N N . GLY A 1 69 ? 9.704 1.537 -10.457 1.00 94.12 69 GLY A N 1
ATOM 511 C CA . GLY A 1 69 ? 10.273 0.229 -10.124 1.00 94.12 69 GLY A CA 1
ATOM 512 C C . GLY A 1 69 ? 9.388 -0.928 -10.587 1.00 94.12 69 GLY A C 1
ATOM 513 O O . GLY A 1 69 ? 9.869 -1.830 -11.279 1.00 94.12 69 GLY A O 1
ATOM 514 N N . MET A 1 70 ? 8.089 -0.857 -10.282 1.00 93.94 70 MET A N 1
ATOM 515 C CA . MET A 1 70 ? 7.105 -1.850 -10.717 1.00 93.94 70 MET A CA 1
ATOM 516 C C . MET A 1 70 ? 6.992 -1.915 -12.245 1.00 93.94 70 MET A C 1
ATOM 518 O O . MET A 1 70 ? 7.096 -2.993 -12.827 1.00 93.94 70 MET A O 1
ATOM 522 N N . GLN A 1 71 ? 6.862 -0.77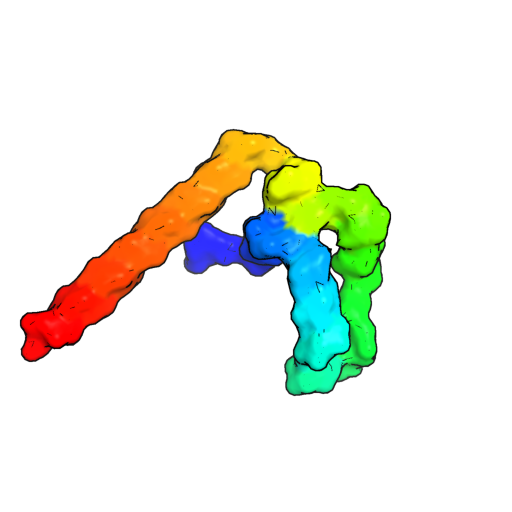2 -12.921 1.00 95.25 71 GLN A N 1
ATOM 523 C CA . GLN A 1 71 ? 6.774 -0.721 -14.385 1.00 95.25 71 GLN A CA 1
ATOM 524 C C . GLN A 1 71 ? 7.997 -1.348 -15.062 1.00 95.25 71 GLN A C 1
ATOM 526 O O . GLN A 1 71 ? 7.848 -2.173 -15.966 1.00 95.25 71 GLN A O 1
ATOM 531 N N . ARG A 1 72 ? 9.213 -1.018 -14.600 1.00 96.56 72 ARG A N 1
ATOM 532 C CA . ARG A 1 72 ? 10.450 -1.626 -15.119 1.00 96.56 72 ARG A CA 1
ATOM 533 C C . ARG A 1 72 ? 10.441 -3.143 -14.960 1.00 96.56 72 ARG A C 1
ATOM 535 O O . ARG A 1 72 ? 10.844 -3.855 -15.879 1.00 96.56 72 ARG A O 1
ATOM 542 N N . HIS A 1 73 ? 9.974 -3.636 -13.816 1.00 94.75 73 HIS A N 1
ATOM 543 C CA . HIS A 1 73 ? 9.875 -5.067 -13.565 1.00 94.75 73 HIS A CA 1
ATOM 544 C C . HIS A 1 73 ? 8.877 -5.760 -14.495 1.00 94.75 73 HIS A C 1
ATOM 546 O O . HIS A 1 73 ? 9.228 -6.769 -15.103 1.00 94.75 73 HIS A O 1
ATOM 552 N N . LEU A 1 74 ? 7.677 -5.198 -14.660 1.00 95.25 74 LEU A N 1
ATOM 553 C CA . LEU A 1 74 ? 6.649 -5.752 -15.543 1.00 95.25 74 LEU A CA 1
ATOM 554 C C . LEU A 1 74 ? 7.119 -5.798 -17.003 1.00 95.25 74 LEU A C 1
ATOM 556 O O . LEU A 1 74 ? 6.956 -6.819 -17.667 1.00 95.25 74 LEU A O 1
ATOM 560 N N . VAL A 1 75 ? 7.775 -4.738 -17.489 1.00 97.19 75 VAL A N 1
ATOM 561 C CA . VAL A 1 75 ? 8.359 -4.708 -18.842 1.00 97.19 75 VAL A CA 1
ATOM 562 C C . VAL A 1 75 ? 9.437 -5.779 -19.006 1.00 97.19 75 VAL A C 1
ATOM 564 O O . VAL A 1 75 ? 9.471 -6.462 -20.030 1.00 97.19 75 VAL A O 1
ATOM 567 N N . LYS A 1 76 ? 10.316 -5.949 -18.011 1.00 96.56 76 LYS A N 1
ATOM 568 C CA . LYS A 1 76 ? 11.342 -7.000 -18.027 1.00 96.56 76 LYS A CA 1
ATOM 569 C C . LYS A 1 76 ? 10.703 -8.393 -18.085 1.00 96.56 76 LYS A C 1
ATOM 571 O O . LYS A 1 76 ? 11.043 -9.168 -18.974 1.00 96.56 76 LYS A O 1
ATOM 576 N N . ALA A 1 77 ? 9.737 -8.672 -17.210 1.00 95.38 77 ALA A N 1
ATOM 577 C CA . ALA A 1 77 ? 9.039 -9.955 -17.163 1.00 95.38 77 ALA A CA 1
ATOM 578 C C . ALA A 1 77 ? 8.288 -10.261 -18.474 1.00 95.38 77 ALA A C 1
ATOM 580 O O . ALA A 1 77 ? 8.306 -11.394 -18.953 1.00 95.38 77 ALA A O 1
ATOM 581 N N . ALA A 1 78 ? 7.667 -9.251 -19.093 1.00 96.12 78 ALA A N 1
ATOM 582 C CA . ALA A 1 78 ? 6.990 -9.400 -20.379 1.00 96.12 78 ALA A CA 1
ATOM 583 C C . ALA A 1 78 ? 7.962 -9.758 -21.518 1.00 96.12 78 ALA A C 1
ATOM 585 O O . ALA A 1 78 ? 7.661 -10.645 -22.317 1.00 96.12 78 ALA A O 1
ATOM 586 N N . LYS A 1 79 ? 9.140 -9.115 -21.573 1.00 96.38 79 LYS A N 1
ATOM 587 C CA . LYS A 1 79 ? 10.196 -9.442 -22.549 1.00 96.38 79 LYS A CA 1
ATOM 588 C C . LYS A 1 79 ? 10.698 -10.872 -22.369 1.00 96.38 79 LYS A C 1
ATOM 590 O O . LYS A 1 79 ? 10.699 -11.633 -23.327 1.00 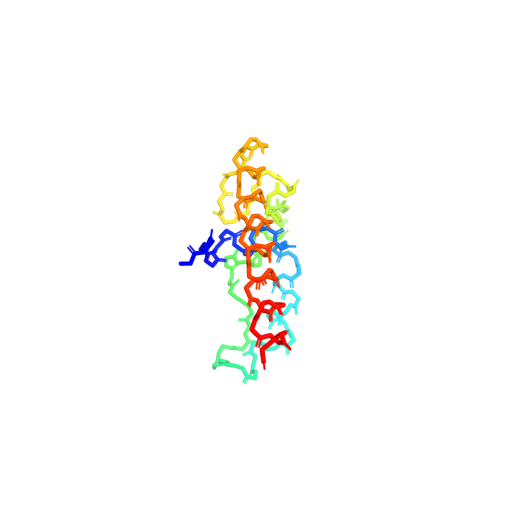96.38 79 LYS A O 1
ATOM 595 N N . GLU A 1 80 ? 11.027 -11.257 -21.137 1.00 95.69 80 GLU A N 1
ATOM 596 C CA . GLU A 1 80 ? 11.493 -12.612 -20.822 1.00 95.69 80 GLU A CA 1
ATOM 597 C C . GLU A 1 80 ? 10.448 -13.677 -2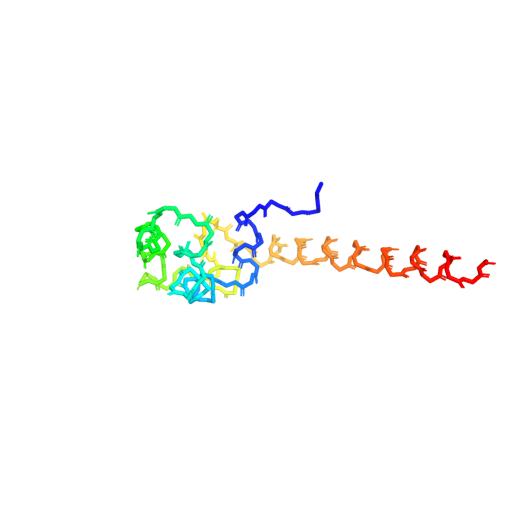1.183 1.00 95.69 80 GLU A C 1
ATOM 599 O O . GLU A 1 80 ? 10.792 -14.729 -21.718 1.00 95.69 80 GLU A O 1
ATOM 604 N N . ARG A 1 81 ? 9.159 -13.408 -20.932 1.00 95.25 81 ARG A N 1
ATOM 605 C CA . ARG A 1 81 ? 8.071 -14.314 -21.325 1.00 95.25 81 ARG A CA 1
ATOM 606 C C . ARG A 1 81 ? 7.952 -14.444 -22.842 1.00 95.25 81 ARG A C 1
ATOM 608 O O . ARG A 1 81 ? 7.770 -15.555 -23.323 1.00 95.25 81 ARG A O 1
ATOM 615 N N . ARG A 1 82 ? 8.044 -13.336 -23.582 1.00 95.00 82 ARG A N 1
ATOM 616 C CA . ARG A 1 82 ? 8.014 -13.341 -25.052 1.00 95.00 82 ARG A CA 1
ATOM 617 C C . ARG A 1 82 ? 9.175 -14.154 -25.621 1.00 95.00 82 ARG A C 1
ATOM 619 O O . ARG A 1 82 ? 8.956 -14.989 -26.486 1.00 95.00 82 ARG A O 1
ATOM 626 N N . ASP A 1 83 ? 10.386 -13.934 -25.118 1.00 94.69 83 ASP A N 1
ATOM 627 C CA . ASP A 1 83 ? 11.584 -14.598 -25.634 1.00 94.69 83 ASP A CA 1
ATOM 628 C C . ASP A 1 83 ? 11.545 -16.119 -25.370 1.00 94.69 83 ASP A C 1
ATOM 630 O O . ASP A 1 83 ? 11.977 -16.890 -26.219 1.00 94.69 83 ASP A O 1
ATOM 634 N N . LYS A 1 84 ? 10.931 -16.565 -24.261 1.00 90.44 84 LYS A N 1
ATOM 635 C CA . LYS A 1 84 ? 10.674 -17.994 -23.981 1.00 90.44 84 LYS A CA 1
ATOM 636 C C . LYS A 1 84 ? 9.623 -18.651 -24.882 1.00 90.44 84 LYS A C 1
ATOM 638 O O . LYS A 1 84 ? 9.629 -19.867 -24.988 1.00 90.44 84 LYS A O 1
ATOM 643 N N . LEU A 1 85 ? 8.688 -17.883 -25.446 1.00 84.75 85 LEU A N 1
ATOM 644 C CA . LEU A 1 85 ? 7.623 -18.399 -26.322 1.00 84.75 85 LEU A CA 1
ATOM 645 C C . LEU A 1 85 ? 8.034 -18.428 -27.802 1.00 84.75 85 LEU A C 1
ATO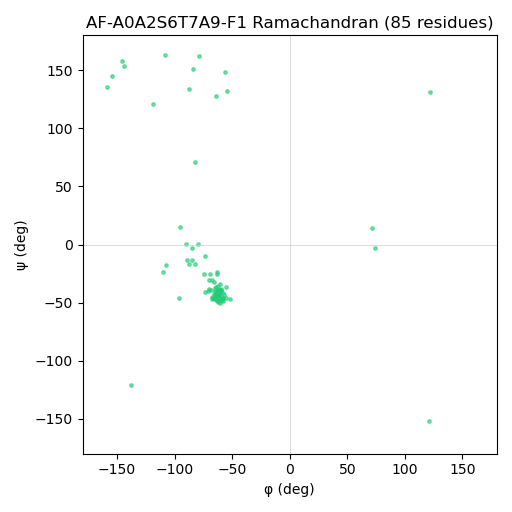M 647 O O . LEU A 1 85 ? 7.340 -19.034 -28.610 1.00 84.75 85 LEU A O 1
ATOM 651 N N . ASN A 1 86 ? 9.132 -17.753 -28.150 1.00 77.12 86 ASN A N 1
ATOM 652 C CA . ASN A 1 86 ? 9.687 -17.691 -29.504 1.00 77.12 86 ASN A CA 1
ATOM 653 C C . ASN A 1 86 ? 10.808 -18.731 -29.738 1.00 77.12 86 ASN A C 1
ATOM 655 O O . ASN A 1 86 ? 11.561 -18.598 -30.704 1.00 77.12 86 ASN A O 1
ATOM 659 N N . TYR A 1 87 ? 10.927 -19.724 -28.853 1.00 51.00 87 TYR A N 1
ATOM 660 C CA . TYR A 1 87 ? 11.796 -20.898 -28.957 1.00 51.00 87 TYR A CA 1
ATOM 661 C C . TYR A 1 87 ? 10.922 -22.151 -28.928 1.00 51.00 87 TYR A C 1
ATOM 663 O O . TYR A 1 87 ? 11.128 -23.029 -29.792 1.00 51.00 87 TYR A O 1
#

pLDDT: mean 94.49, std 6.81, range [51.0, 98.69]

Radius of gyration: 16.11 Å; Cα contacts (8 Å, |Δi|>4): 87; chains: 1; bounding box: 27×33×42 Å